Protein AF-Q1ZSW1-F1 (afdb_monomer)

Secondary structure (DSSP, 8-state):
-HHHHHHHHHHHHHHHHHHHHHHHHHHHHHHHHHHHHHHHHHSS---TTTSSHHHHHHHHHHHHHHHHHHHHHS--

Sequence (76 aa):
MLDTYISYIKILATDFAKYFLATVLVIGIKGELFNIGLRIWSDNEMSFYEDGLWQITLILSFLITCCVMIHKYAPE

Structure (mmCIF, N/CA/C/O backbone):
data_AF-Q1ZSW1-F1
#
_entry.id   AF-Q1ZSW1-F1
#
loop_
_atom_site.group_PDB
_atom_site.id
_atom_site.type_symbol
_atom_site.label_atom_id
_atom_site.label_alt_id
_atom_site.label_comp_id
_atom_site.label_asym_id
_atom_site.label_entity_id
_atom_site.label_seq_id
_atom_site.pdbx_PDB_ins_code
_atom_site.Cartn_x
_atom_site.Cartn_y
_atom_site.Cartn_z
_atom_site.occupancy
_atom_site.B_iso_or_equiv
_atom_site.auth_seq_id
_atom_site.auth_comp_id
_atom_site.auth_asym_id
_atom_site.auth_atom_id
_atom_site.pdbx_PDB_model_num
ATOM 1 N N . MET A 1 1 ? -21.435 11.327 21.001 1.00 74.88 1 MET A N 1
ATOM 2 C CA . MET A 1 1 ? -21.693 10.707 19.680 1.00 74.88 1 MET A CA 1
ATOM 3 C C . MET A 1 1 ? -20.654 11.149 18.663 1.00 74.88 1 MET A C 1
ATOM 5 O O . MET A 1 1 ? -19.900 10.297 18.222 1.00 74.88 1 MET A O 1
ATOM 9 N N . LEU A 1 2 ? -20.549 12.445 18.337 1.00 87.19 2 LEU A N 1
ATOM 10 C CA . LEU A 1 2 ? -19.566 12.945 17.362 1.00 87.19 2 LEU A CA 1
ATOM 11 C C . LEU A 1 2 ? -18.110 12.599 17.730 1.00 87.19 2 LEU A C 1
ATOM 13 O O . LEU A 1 2 ? -17.389 12.063 16.896 1.00 87.19 2 LEU A O 1
ATOM 17 N N . ASP A 1 3 ? -17.706 12.804 18.988 1.00 89.31 3 ASP A N 1
ATOM 18 C CA . ASP A 1 3 ? -16.340 12.490 19.449 1.00 89.31 3 ASP A CA 1
ATOM 19 C C . ASP A 1 3 ? -15.995 11.004 19.314 1.00 89.31 3 ASP A C 1
ATOM 21 O O . ASP A 1 3 ? -14.867 10.632 18.993 1.00 89.31 3 ASP A O 1
ATOM 25 N N . THR A 1 4 ? -16.994 10.144 19.506 1.00 87.44 4 THR A N 1
ATOM 26 C CA . THR A 1 4 ? -16.866 8.696 19.353 1.00 87.44 4 THR A CA 1
ATOM 27 C C . THR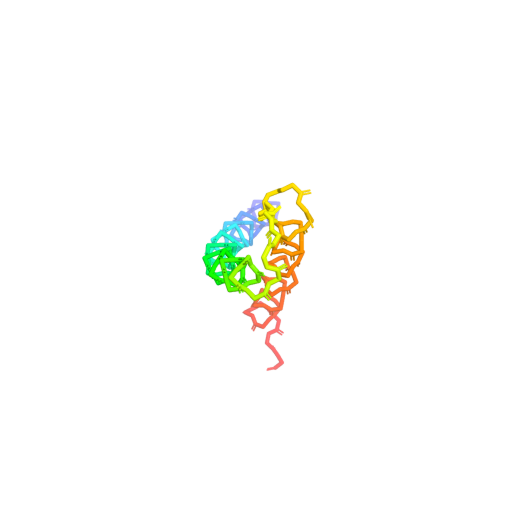 A 1 4 ? -16.630 8.326 17.886 1.00 87.44 4 THR A C 1
ATOM 29 O O . THR A 1 4 ? -15.702 7.578 17.592 1.00 87.44 4 THR A O 1
ATOM 32 N N . TYR A 1 5 ? -17.393 8.909 16.952 1.00 87.69 5 TYR A N 1
ATOM 33 C CA . TYR A 1 5 ? -17.176 8.718 15.511 1.00 87.69 5 TYR A CA 1
ATOM 34 C C . TYR A 1 5 ? -15.803 9.223 15.058 1.00 87.69 5 TYR A C 1
ATOM 36 O O . TYR A 1 5 ? -15.110 8.532 14.315 1.00 87.69 5 TYR A O 1
ATOM 44 N N . ILE A 1 6 ? -15.377 10.392 15.542 1.00 92.00 6 ILE A N 1
ATOM 45 C CA . ILE A 1 6 ? -14.052 10.946 15.236 1.00 92.00 6 ILE A CA 1
ATOM 46 C C . ILE A 1 6 ? -12.949 10.011 15.744 1.00 92.00 6 ILE A C 1
ATOM 48 O O . ILE A 1 6 ? -11.969 9.776 15.037 1.00 92.00 6 ILE A O 1
ATOM 52 N N . SER A 1 7 ? -13.106 9.458 16.948 1.00 92.75 7 SER A N 1
ATOM 53 C CA . SER A 1 7 ? -12.163 8.488 17.508 1.00 92.75 7 SER A CA 1
ATOM 54 C C . SER A 1 7 ? -12.054 7.234 16.633 1.00 92.75 7 SER A C 1
ATOM 56 O O . SER A 1 7 ? -10.949 6.838 16.262 1.00 92.75 7 SER A O 1
ATOM 58 N N . TYR A 1 8 ? -13.184 6.661 16.205 1.00 91.19 8 TYR A N 1
ATOM 59 C CA . TYR A 1 8 ? -13.180 5.485 15.330 1.00 91.19 8 TYR A CA 1
ATOM 60 C C . TYR A 1 8 ? -12.560 5.757 13.960 1.00 91.19 8 TYR A C 1
ATOM 62 O O . TYR A 1 8 ? -11.750 4.959 13.494 1.00 91.19 8 TYR A O 1
ATOM 70 N N . ILE A 1 9 ? -12.865 6.899 13.336 1.00 91.62 9 ILE A N 1
ATOM 71 C CA . ILE A 1 9 ? -12.258 7.289 12.055 1.00 91.62 9 ILE A CA 1
ATOM 72 C C . ILE A 1 9 ? -10.739 7.439 12.197 1.00 91.62 9 ILE A C 1
ATOM 74 O O . ILE A 1 9 ? -9.998 6.991 11.325 1.00 91.62 9 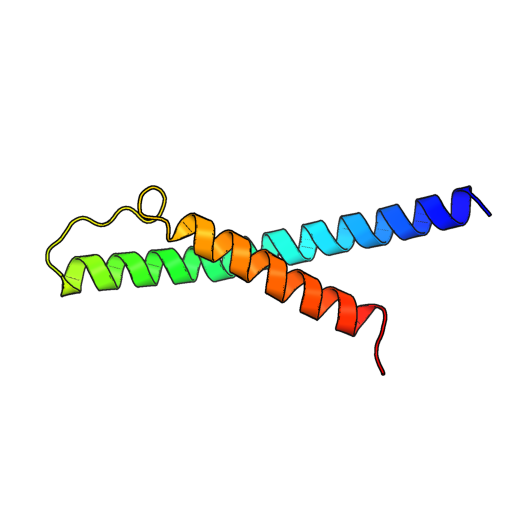ILE A O 1
ATOM 78 N N . LYS A 1 10 ? -10.254 8.019 13.303 1.00 93.94 10 LYS A N 1
ATOM 79 C CA . LYS A 1 10 ? -8.812 8.138 13.567 1.00 93.94 10 LYS A CA 1
ATOM 80 C C . LYS A 1 10 ? -8.135 6.777 13.686 1.00 93.94 10 LYS A C 1
ATOM 82 O O . LYS A 1 10 ? -7.065 6.591 13.109 1.00 93.94 10 LYS A O 1
ATOM 87 N N . ILE A 1 11 ? -8.748 5.836 14.404 1.00 93.56 11 ILE A N 1
ATOM 88 C CA . ILE A 1 11 ? -8.230 4.467 14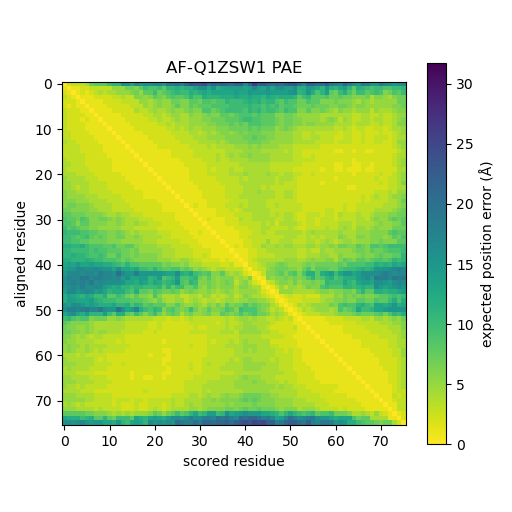.535 1.00 93.56 11 ILE A CA 1
ATOM 89 C C . ILE A 1 11 ? -8.186 3.796 13.159 1.00 93.56 11 ILE A C 1
ATOM 91 O O . ILE A 1 11 ? -7.138 3.293 12.759 1.00 93.56 11 ILE A O 1
ATOM 95 N N . LEU A 1 12 ? -9.284 3.874 12.401 1.00 93.50 12 LEU A N 1
ATOM 96 C CA . LEU A 1 12 ? -9.393 3.280 11.071 1.00 93.50 12 LEU A CA 1
ATOM 97 C C . LEU A 1 12 ? -8.344 3.846 10.102 1.00 93.50 12 LEU A C 1
ATOM 99 O O . LEU A 1 12 ? -7.674 3.085 9.410 1.00 93.50 12 LEU A O 1
ATOM 103 N N . ALA A 1 13 ? -8.165 5.169 10.079 1.00 93.50 13 ALA A N 1
ATOM 104 C CA . ALA A 1 13 ? -7.188 5.831 9.219 1.00 93.50 13 ALA A CA 1
ATOM 105 C C . ALA A 1 13 ? -5.742 5.495 9.615 1.00 93.50 13 ALA A C 1
ATOM 107 O O . ALA A 1 13 ? -4.902 5.270 8.744 1.00 93.50 13 ALA A O 1
ATOM 108 N N . THR A 1 14 ? -5.454 5.422 10.918 1.00 95.25 14 THR A N 1
ATOM 109 C CA . THR A 1 14 ? -4.119 5.062 11.424 1.00 95.25 14 THR A CA 1
ATOM 110 C C . THR A 1 14 ? -3.765 3.626 11.052 1.00 95.25 14 THR A C 1
ATOM 112 O O . THR A 1 14 ? -2.671 3.361 10.551 1.00 95.25 14 THR A O 1
ATOM 115 N N . ASP A 1 15 ? -4.703 2.702 11.246 1.00 95.12 15 ASP A N 1
ATOM 116 C CA . ASP A 1 15 ? -4.524 1.304 10.871 1.00 95.12 15 ASP A CA 1
ATOM 117 C C . ASP A 1 15 ? -4.377 1.140 9.362 1.00 95.12 15 ASP A C 1
ATOM 119 O O . ASP A 1 15 ? -3.455 0.460 8.912 1.00 95.12 15 ASP A O 1
ATOM 123 N N . PHE A 1 16 ? -5.229 1.809 8.580 1.00 96.06 16 PHE A N 1
ATOM 124 C CA . PHE A 1 16 ? -5.134 1.798 7.126 1.00 96.06 16 PHE A CA 1
ATOM 125 C C . PHE A 1 16 ? -3.751 2.261 6.668 1.00 96.06 16 PHE A C 1
ATOM 127 O O . PHE A 1 16 ? -3.098 1.561 5.902 1.00 96.06 16 PHE A O 1
ATOM 134 N N . ALA A 1 17 ? -3.265 3.398 7.177 1.00 96.44 17 ALA A N 1
ATOM 135 C CA . ALA A 1 17 ? -1.947 3.915 6.827 1.00 96.44 17 ALA A CA 1
ATOM 136 C C . ALA A 1 17 ? -0.830 2.923 7.185 1.00 96.44 17 ALA A C 1
ATOM 138 O O . ALA A 1 17 ? 0.070 2.688 6.379 1.00 96.44 17 ALA A O 1
ATOM 139 N N . LYS A 1 18 ? -0.903 2.292 8.363 1.00 96.62 18 LYS A N 1
ATOM 140 C CA . LYS A 1 18 ? 0.080 1.296 8.804 1.00 96.62 18 LYS A CA 1
ATOM 141 C C . LYS A 1 18 ? 0.115 0.077 7.881 1.00 96.62 18 LYS A C 1
ATOM 143 O O . LYS A 1 18 ? 1.195 -0.334 7.459 1.00 96.62 18 LYS A O 1
ATOM 148 N N . TYR A 1 19 ? -1.044 -0.502 7.569 1.00 95.81 19 TYR A N 1
ATOM 149 C CA . TYR A 1 19 ? -1.127 -1.674 6.695 1.00 95.81 19 TYR A CA 1
ATOM 150 C C . TYR A 1 19 ? -0.778 -1.334 5.245 1.00 95.81 19 TYR A C 1
ATOM 152 O O . TYR A 1 19 ? -0.071 -2.105 4.598 1.00 95.81 19 TYR A O 1
ATOM 160 N N . PHE A 1 20 ? -1.186 -0.161 4.763 1.00 96.44 20 P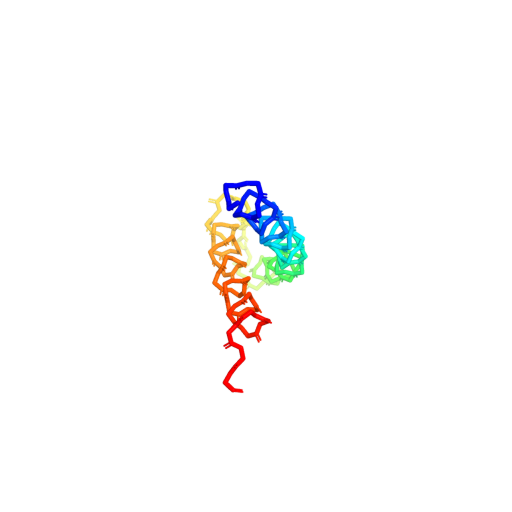HE A N 1
ATOM 161 C CA . PHE A 1 20 ? -0.841 0.316 3.430 1.00 96.44 20 PHE A CA 1
ATOM 162 C C . PHE A 1 20 ? 0.666 0.485 3.270 1.00 96.44 20 PHE A C 1
ATOM 164 O O . PHE A 1 20 ? 1.242 -0.092 2.354 1.00 96.44 20 PHE A O 1
ATOM 171 N N . LEU A 1 21 ? 1.329 1.180 4.199 1.00 95.81 21 LEU A N 1
ATOM 172 C CA . LEU A 1 21 ? 2.783 1.352 4.170 1.00 95.81 21 LEU A CA 1
ATOM 173 C C . LEU A 1 21 ? 3.524 0.014 4.250 1.00 95.81 21 LEU A C 1
ATOM 175 O O . LEU A 1 21 ? 4.473 -0.203 3.498 1.00 95.81 21 LEU A O 1
ATOM 179 N N . ALA A 1 22 ? 3.077 -0.899 5.117 1.00 95.31 22 ALA A N 1
ATOM 180 C CA . ALA A 1 22 ? 3.659 -2.235 5.202 1.00 95.31 22 ALA A CA 1
ATOM 181 C C . ALA A 1 22 ? 3.525 -2.998 3.874 1.00 95.31 22 ALA A C 1
ATOM 183 O O . ALA A 1 22 ? 4.475 -3.633 3.420 1.00 95.31 22 ALA A O 1
ATOM 184 N N . THR A 1 23 ? 2.365 -2.897 3.225 1.00 95.62 23 THR A N 1
ATOM 185 C CA . THR A 1 23 ? 2.100 -3.583 1.959 1.00 95.62 23 THR A CA 1
ATOM 186 C C . THR A 1 23 ? 2.900 -2.970 0.810 1.00 95.62 23 THR A C 1
ATOM 188 O O . THR A 1 23 ? 3.551 -3.710 0.076 1.00 95.62 23 THR A O 1
ATOM 191 N N . VAL A 1 24 ? 2.948 -1.637 0.707 1.00 95.50 24 VAL A N 1
ATOM 192 C CA . VAL A 1 24 ? 3.770 -0.921 -0.285 1.00 95.50 24 VAL A CA 1
ATOM 193 C C . VAL A 1 24 ? 5.239 -1.297 -0.143 1.00 95.50 24 VAL A C 1
ATOM 195 O O . VAL A 1 24 ? 5.898 -1.553 -1.145 1.00 95.50 24 VAL A O 1
ATOM 198 N N . LEU A 1 25 ? 5.752 -1.390 1.085 1.00 94.88 25 LEU A N 1
ATOM 199 C CA . LEU A 1 25 ? 7.139 -1.777 1.325 1.00 94.88 25 LEU A CA 1
ATOM 200 C C . LEU A 1 25 ? 7.411 -3.216 0.864 1.00 94.88 25 LEU A C 1
ATOM 202 O O . LEU A 1 25 ? 8.369 -3.462 0.136 1.00 94.88 25 LEU A O 1
ATOM 206 N N . VAL A 1 26 ? 6.559 -4.169 1.245 1.00 94.38 26 VAL A N 1
ATOM 207 C CA . VAL A 1 26 ? 6.756 -5.585 0.896 1.00 94.38 26 VAL A CA 1
ATOM 208 C C . VAL A 1 26 ? 6.593 -5.827 -0.605 1.00 94.38 26 VAL A C 1
ATOM 210 O O . VAL A 1 26 ? 7.426 -6.508 -1.208 1.00 94.38 26 VAL A O 1
ATOM 213 N N . ILE A 1 27 ? 5.535 -5.291 -1.216 1.00 94.06 27 ILE A N 1
ATOM 214 C CA . ILE A 1 27 ? 5.279 -5.461 -2.650 1.00 94.06 27 ILE A CA 1
ATOM 215 C C . ILE A 1 27 ? 6.290 -4.660 -3.463 1.00 94.06 27 ILE A C 1
ATOM 217 O O . ILE A 1 27 ? 6.784 -5.185 -4.449 1.00 94.06 27 ILE A O 1
ATOM 221 N N . GLY A 1 28 ? 6.670 -3.458 -3.029 1.00 92.12 28 GLY A N 1
ATOM 222 C CA . GLY A 1 28 ? 7.687 -2.642 -3.691 1.00 92.12 28 GLY A CA 1
ATOM 223 C C . GLY A 1 28 ? 9.039 -3.342 -3.764 1.00 92.12 28 GLY A C 1
ATOM 224 O O . GLY A 1 28 ? 9.590 -3.479 -4.850 1.00 92.12 28 GLY A O 1
ATOM 225 N N . ILE A 1 29 ? 9.531 -3.895 -2.648 1.00 92.31 29 ILE A N 1
ATOM 226 C CA . ILE A 1 29 ? 10.785 -4.671 -2.641 1.00 92.31 29 ILE A CA 1
ATOM 227 C C . ILE A 1 29 ? 10.686 -5.882 -3.580 1.00 92.31 29 ILE A C 1
ATOM 229 O O . ILE A 1 29 ? 11.610 -6.165 -4.341 1.00 92.31 29 ILE A O 1
ATOM 233 N N . LYS A 1 30 ? 9.560 -6.607 -3.551 1.00 90.00 30 LYS A N 1
ATOM 234 C CA . LYS A 1 30 ? 9.335 -7.753 -4.448 1.00 90.00 30 LYS A CA 1
ATOM 235 C C . LYS A 1 30 ? 9.238 -7.330 -5.917 1.00 90.00 30 LYS A C 1
ATOM 237 O O . LYS A 1 30 ? 9.734 -8.048 -6.779 1.00 90.00 30 LYS A O 1
ATOM 242 N N . GLY A 1 31 ? 8.619 -6.189 -6.191 1.00 88.75 31 GLY A N 1
A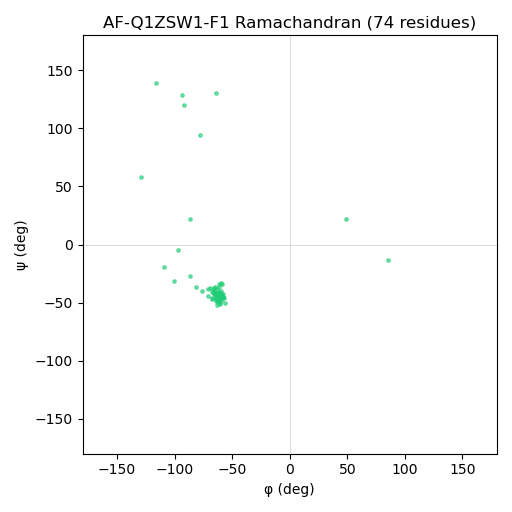TOM 243 C CA . GLY A 1 31 ? 8.463 -5.613 -7.520 1.00 88.75 31 GLY A CA 1
ATOM 244 C C . GLY A 1 31 ? 9.794 -5.161 -8.113 1.00 88.75 31 GLY A C 1
ATOM 245 O O . GLY A 1 31 ? 10.065 -5.453 -9.272 1.00 88.75 31 GLY A O 1
ATOM 246 N N . GLU A 1 32 ? 10.664 -4.552 -7.310 1.00 88.06 32 GLU A N 1
ATOM 247 C CA . GLU A 1 32 ? 12.030 -4.197 -7.717 1.00 88.06 32 GLU A CA 1
ATOM 248 C C . GLU A 1 32 ? 12.870 -5.437 -8.032 1.00 88.06 32 GLU A C 1
ATOM 250 O O . GLU A 1 32 ? 13.531 -5.502 -9.067 1.00 88.06 32 GLU A O 1
ATOM 255 N N . LEU A 1 33 ? 12.799 -6.472 -7.186 1.00 89.31 33 LEU A N 1
ATOM 256 C CA . LEU A 1 33 ? 13.465 -7.751 -7.459 1.00 89.31 33 LEU A CA 1
ATOM 257 C C . LEU A 1 33 ? 12.961 -8.388 -8.760 1.00 89.31 33 LEU A C 1
ATOM 259 O O . LEU A 1 33 ? 13.752 -8.919 -9.540 1.00 89.31 33 LEU A O 1
ATOM 263 N N . PHE A 1 34 ? 11.655 -8.306 -9.013 1.00 88.25 34 PHE A N 1
ATOM 264 C CA . PHE A 1 34 ? 11.059 -8.758 -10.265 1.00 88.25 34 PHE A CA 1
ATOM 265 C C . PHE A 1 34 ? 11.549 -7.932 -11.464 1.00 88.25 34 PHE A C 1
ATOM 267 O O . PHE A 1 34 ? 11.909 -8.510 -12.487 1.00 88.25 34 PHE A O 1
ATOM 274 N N . ASN A 1 35 ? 11.650 -6.607 -11.324 1.00 88.38 35 ASN A N 1
ATOM 275 C CA . ASN A 1 35 ? 12.176 -5.720 -12.359 1.00 88.38 35 ASN A CA 1
ATOM 276 C C . ASN A 1 35 ? 13.643 -6.032 -12.700 1.00 88.38 35 ASN A C 1
ATOM 278 O O . ASN A 1 35 ? 14.002 -6.108 -13.871 1.00 88.38 35 ASN A O 1
ATOM 282 N N . ILE A 1 36 ? 14.486 -6.295 -11.695 1.00 87.88 36 ILE A N 1
ATOM 283 C CA . ILE A 1 36 ? 15.871 -6.748 -11.906 1.00 87.88 36 ILE A CA 1
ATOM 284 C C . ILE A 1 36 ? 15.893 -8.058 -12.707 1.00 87.88 36 ILE A C 1
ATOM 286 O O . ILE A 1 36 ? 16.664 -8.185 -13.657 1.00 87.88 36 ILE A O 1
ATOM 290 N N . GLY A 1 37 ? 15.022 -9.012 -12.363 1.00 87.62 37 GLY A N 1
ATOM 291 C CA . GLY A 1 37 ? 14.875 -10.259 -13.116 1.00 87.62 37 GLY A CA 1
ATOM 292 C C . GLY A 1 37 ? 14.470 -10.030 -14.576 1.00 87.62 37 GLY A C 1
ATOM 293 O O . GLY A 1 37 ? 15.048 -10.640 -15.473 1.00 87.62 37 GLY A O 1
ATOM 294 N N . LEU A 1 38 ? 13.531 -9.113 -14.829 1.00 86.19 38 LEU A N 1
ATOM 295 C CA . LEU A 1 38 ? 13.106 -8.746 -16.183 1.00 86.19 38 LEU A CA 1
ATOM 296 C C . LEU A 1 38 ? 14.211 -8.066 -16.994 1.00 86.19 38 LEU A C 1
ATOM 298 O O . LEU A 1 38 ? 14.334 -8.353 -18.183 1.00 86.19 38 LEU A O 1
ATOM 302 N N . ARG A 1 39 ? 15.032 -7.208 -16.376 1.00 87.12 39 ARG A N 1
ATOM 303 C CA . ARG A 1 39 ? 16.190 -6.600 -17.055 1.00 87.12 39 ARG A CA 1
ATOM 304 C C . ARG A 1 39 ? 17.187 -7.657 -17.512 1.00 87.12 39 ARG A C 1
ATOM 306 O O . ARG A 1 39 ? 17.615 -7.626 -18.656 1.00 87.12 39 ARG A O 1
ATOM 313 N N . ILE A 1 40 ? 17.511 -8.610 -16.634 1.00 88.62 40 ILE A N 1
ATOM 314 C CA . ILE A 1 40 ? 18.433 -9.713 -16.950 1.00 88.62 40 ILE A CA 1
ATOM 315 C C . ILE A 1 40 ? 17.856 -10.618 -18.045 1.00 88.62 40 ILE A C 1
ATOM 317 O O . ILE A 1 40 ? 18.600 -11.145 -18.861 1.00 88.62 40 ILE A O 1
ATOM 321 N N . TRP A 1 41 ? 16.539 -10.834 -18.051 1.00 89.50 41 TRP A N 1
ATOM 322 C CA . TRP A 1 41 ? 15.903 -11.733 -19.013 1.00 89.50 41 TRP A CA 1
ATOM 323 C C . TRP A 1 41 ? 15.653 -11.099 -20.386 1.00 89.50 41 TRP A C 1
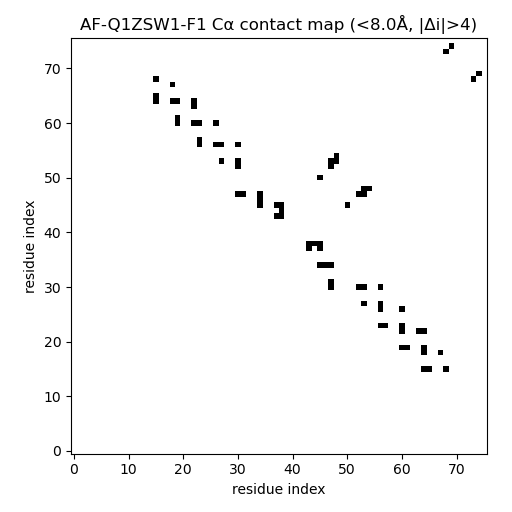ATOM 325 O O . TRP A 1 41 ? 15.739 -11.790 -21.397 1.00 89.50 41 TRP A O 1
ATOM 335 N N . SER A 1 42 ? 15.306 -9.811 -20.429 1.00 85.00 42 SER A N 1
ATOM 336 C CA . SER A 1 42 ? 14.921 -9.123 -21.669 1.00 85.00 42 SER A CA 1
ATOM 337 C C . SER A 1 42 ? 16.056 -8.342 -22.335 1.00 85.00 42 SER A C 1
ATOM 339 O O . SER A 1 42 ? 15.825 -7.777 -23.401 1.00 85.00 42 SER A O 1
ATOM 341 N N . ASP A 1 43 ? 17.240 -8.278 -2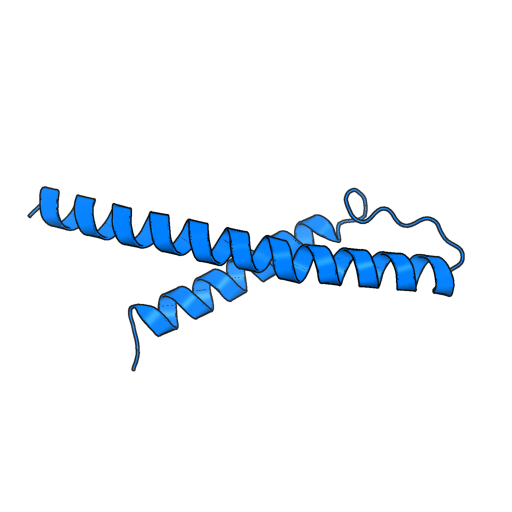1.708 1.00 82.50 43 ASP A N 1
ATOM 342 C CA . ASP A 1 43 ? 18.369 -7.411 -22.093 1.00 82.50 43 ASP A CA 1
ATOM 343 C C . ASP A 1 43 ? 17.960 -5.937 -22.322 1.00 82.50 43 ASP A C 1
ATOM 345 O O . ASP A 1 43 ? 18.643 -5.179 -23.011 1.00 82.50 43 ASP A O 1
ATOM 349 N N . ASN A 1 44 ? 16.833 -5.517 -21.736 1.00 81.88 44 ASN A N 1
ATOM 350 C CA . ASN A 1 44 ? 16.266 -4.184 -21.874 1.00 81.88 44 ASN A CA 1
ATOM 351 C C . ASN A 1 44 ? 16.258 -3.462 -20.523 1.00 81.88 44 ASN A C 1
ATOM 353 O O . ASN A 1 44 ? 15.918 -4.036 -19.483 1.00 81.88 44 ASN A O 1
ATOM 357 N N . GLU A 1 45 ? 16.598 -2.177 -20.534 1.00 75.50 45 GLU A N 1
ATOM 358 C CA . GLU A 1 45 ? 16.560 -1.342 -19.338 1.00 75.50 45 GLU A CA 1
ATOM 359 C C . GLU A 1 45 ? 15.111 -0.934 -19.031 1.00 75.50 45 GLU A C 1
ATOM 361 O O . GLU A 1 45 ? 14.606 0.043 -19.570 1.00 75.50 45 GLU A O 1
ATOM 366 N N . MET A 1 46 ? 14.427 -1.687 -18.161 1.00 76.38 46 MET A N 1
ATOM 367 C CA . MET A 1 46 ? 13.121 -1.290 -17.605 1.00 76.38 46 MET A CA 1
ATOM 368 C C . MET A 1 46 ? 13.271 -0.558 -16.271 1.00 76.38 46 MET A C 1
ATOM 370 O O . MET A 1 46 ? 13.902 -1.053 -15.333 1.00 76.38 46 MET A O 1
ATOM 374 N N . SER A 1 47 ? 12.664 0.609 -16.128 1.00 79.31 47 SER A N 1
ATOM 375 C CA . SER A 1 47 ? 12.601 1.385 -14.892 1.00 79.31 47 SER A CA 1
ATOM 376 C C . SER A 1 47 ? 11.347 1.036 -14.089 1.00 79.31 47 SER A C 1
ATOM 378 O O . SER A 1 47 ? 10.223 1.267 -14.522 1.00 79.31 47 SER A O 1
ATOM 380 N N . PHE A 1 48 ? 11.525 0.542 -12.860 1.00 81.19 48 PHE A N 1
ATOM 381 C CA . PHE A 1 48 ? 10.411 0.174 -11.980 1.00 81.19 48 PHE A CA 1
ATOM 382 C C . PHE A 1 48 ? 9.457 1.348 -11.683 1.00 81.19 48 PHE A C 1
ATOM 384 O O . PHE A 1 48 ? 8.247 1.156 -11.551 1.00 81.19 48 PHE A O 1
ATOM 391 N N . TYR A 1 49 ? 9.992 2.569 -11.603 1.00 80.69 49 TYR A N 1
ATOM 392 C CA . TYR A 1 49 ? 9.225 3.769 -11.257 1.00 80.69 49 TYR A CA 1
ATOM 393 C C . TYR A 1 49 ? 8.548 4.434 -12.456 1.00 80.69 49 TYR A C 1
ATOM 395 O O . TYR A 1 49 ? 7.523 5.091 -12.278 1.00 80.69 49 TYR A O 1
ATOM 403 N N . GLU A 1 50 ? 9.101 4.277 -13.659 1.00 80.50 50 GLU A N 1
ATOM 404 C CA . GLU A 1 50 ? 8.611 4.967 -14.859 1.00 80.50 50 GLU A CA 1
ATOM 405 C C . GLU A 1 50 ? 7.734 4.060 -15.734 1.00 80.50 50 GLU A C 1
ATOM 407 O O . GLU A 1 50 ? 6.747 4.535 -16.293 1.00 80.50 50 GLU A O 1
ATOM 412 N N . ASP A 1 51 ? 7.987 2.747 -15.755 1.00 80.38 51 ASP A N 1
ATOM 413 C CA . ASP A 1 51 ? 7.296 1.793 -16.638 1.00 80.38 51 ASP A CA 1
ATOM 414 C C . ASP A 1 51 ? 5.978 1.238 -16.062 1.00 80.38 51 ASP A C 1
ATOM 416 O O . ASP A 1 51 ? 5.506 0.168 -16.446 1.00 80.38 51 ASP A O 1
ATOM 420 N N . GLY A 1 52 ? 5.352 1.929 -15.106 1.00 81.62 52 GLY A N 1
ATOM 421 C CA . GLY A 1 52 ? 4.030 1.541 -14.593 1.00 81.62 52 GLY A CA 1
ATOM 422 C C . GLY A 1 52 ? 4.034 0.488 -13.472 1.00 81.62 52 GLY A C 1
ATOM 423 O O . GLY A 1 52 ? 3.018 0.304 -12.795 1.00 81.62 52 GLY A O 1
ATOM 424 N N . LEU A 1 53 ? 5.158 -0.196 -13.234 1.00 86.00 53 LEU A N 1
ATOM 425 C CA . LEU A 1 53 ? 5.295 -1.236 -12.200 1.00 86.00 53 LEU A CA 1
ATOM 426 C C . LEU A 1 53 ? 5.060 -0.689 -10.783 1.00 86.00 53 LEU A C 1
ATOM 428 O O . LEU A 1 53 ? 4.427 -1.346 -9.946 1.00 86.00 53 LEU A O 1
ATOM 432 N N . TRP A 1 54 ? 5.499 0.541 -10.521 1.00 89.94 54 TRP A N 1
ATOM 433 C CA . TRP A 1 54 ? 5.226 1.229 -9.265 1.00 89.94 54 TRP A CA 1
ATOM 434 C C . TRP A 1 54 ? 3.732 1.528 -9.066 1.00 89.94 54 TRP A C 1
ATOM 436 O O . TRP A 1 54 ? 3.183 1.304 -7.988 1.00 89.94 54 TRP A O 1
ATOM 446 N N . GLN A 1 55 ? 3.028 1.953 -10.113 1.00 91.56 55 GLN A N 1
ATOM 447 C CA . GLN A 1 55 ? 1.590 2.221 -10.078 1.00 91.56 55 GLN A CA 1
ATOM 448 C C . GLN A 1 55 ? 0.810 0.932 -9.787 1.00 91.56 55 GLN A C 1
ATOM 450 O O . GLN A 1 55 ? -0.095 0.931 -8.952 1.00 91.56 55 GLN A O 1
ATOM 455 N N . ILE A 1 56 ? 1.207 -0.185 -10.405 1.00 90.19 56 ILE A N 1
ATOM 456 C CA . ILE A 1 56 ? 0.637 -1.511 -10.123 1.00 90.19 56 ILE A CA 1
ATOM 457 C C . ILE A 1 56 ? 0.886 -1.905 -8.662 1.00 90.19 56 ILE A C 1
ATOM 459 O O . ILE A 1 56 ? -0.028 -2.381 -7.987 1.00 90.19 56 ILE A O 1
ATOM 463 N N . THR A 1 57 ? 2.089 -1.648 -8.143 1.00 92.69 57 THR A N 1
ATOM 464 C CA . THR A 1 57 ? 2.444 -1.891 -6.736 1.00 92.69 57 THR A CA 1
ATOM 465 C C . THR A 1 57 ? 1.524 -1.128 -5.782 1.00 92.69 57 THR A C 1
ATOM 467 O O . THR A 1 57 ? 1.026 -1.709 -4.814 1.00 92.69 57 THR A O 1
ATOM 470 N N . LEU A 1 58 ? 1.245 0.148 -6.060 1.00 93.75 58 LEU A N 1
ATOM 471 C CA . LEU A 1 58 ? 0.346 0.970 -5.247 1.00 93.75 58 LEU A CA 1
ATOM 472 C C . LEU A 1 58 ? -1.103 0.468 -5.296 1.00 93.75 58 LEU A C 1
ATOM 474 O O . LEU A 1 58 ? -1.748 0.375 -4.250 1.00 93.75 58 LEU A O 1
ATOM 478 N N . ILE A 1 59 ? -1.601 0.092 -6.478 1.00 94.88 59 ILE A N 1
ATOM 479 C CA . ILE A 1 59 ? -2.959 -0.451 -6.646 1.00 94.88 59 ILE A CA 1
ATOM 480 C C . ILE A 1 59 ? -3.109 -1.772 -5.885 1.00 94.88 59 ILE A C 1
ATOM 482 O O . ILE A 1 59 ? -4.059 -1.941 -5.120 1.00 94.88 59 ILE A O 1
ATOM 486 N N . LEU A 1 60 ? -2.155 -2.694 -6.036 1.00 94.44 60 LEU A N 1
ATOM 487 C CA . LEU A 1 60 ? -2.155 -3.962 -5.302 1.00 94.44 60 LEU A CA 1
ATOM 488 C C . LEU A 1 60 ? -2.090 -3.731 -3.792 1.00 94.44 60 LEU A C 1
ATOM 490 O O . LEU A 1 60 ? -2.829 -4.362 -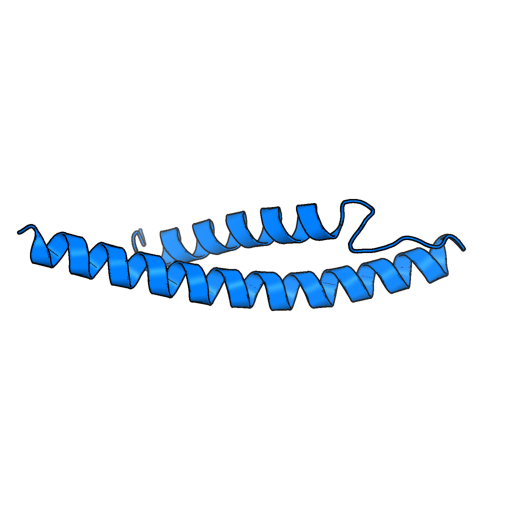3.036 1.00 94.44 60 LEU A O 1
ATOM 494 N N . SER A 1 61 ? -1.253 -2.787 -3.357 1.00 95.69 61 SER A N 1
ATOM 495 C CA . SER A 1 61 ? -1.124 -2.446 -1.942 1.00 95.69 61 SER A CA 1
ATOM 496 C C . SER A 1 61 ? -2.421 -1.894 -1.365 1.00 95.69 61 SER A C 1
ATOM 498 O O . SER A 1 61 ? -2.794 -2.245 -0.245 1.00 95.69 61 SER A O 1
ATOM 500 N N . PHE A 1 62 ? -3.143 -1.084 -2.139 1.00 96.06 62 PHE A N 1
ATOM 501 C CA . PHE A 1 62 ? -4.455 -0.575 -1.761 1.00 96.06 62 PHE A CA 1
ATOM 502 C C . PHE A 1 62 ? -5.475 -1.711 -1.605 1.00 96.06 62 PHE A C 1
ATOM 504 O O . PHE A 1 62 ? -6.087 -1.835 -0.546 1.00 96.06 62 PHE A O 1
ATOM 511 N N . LEU A 1 63 ? -5.605 -2.586 -2.610 1.00 96.31 63 LEU A N 1
ATOM 512 C CA . LEU A 1 63 ? -6.566 -3.697 -2.592 1.00 96.31 63 LEU A CA 1
ATOM 513 C C . LEU A 1 63 ? -6.320 -4.667 -1.427 1.00 96.31 63 LEU A C 1
ATOM 515 O O . LEU A 1 63 ? -7.258 -5.050 -0.727 1.00 96.31 63 LEU A O 1
ATOM 519 N N . ILE A 1 64 ? -5.058 -5.028 -1.181 1.00 95.44 64 ILE A N 1
ATOM 520 C CA . ILE A 1 64 ? -4.681 -5.902 -0.062 1.00 95.44 64 ILE A CA 1
ATOM 521 C C . ILE A 1 64 ? -4.975 -5.221 1.274 1.00 95.44 64 ILE A C 1
ATOM 523 O O . ILE A 1 64 ? -5.534 -5.852 2.170 1.00 95.44 64 ILE A O 1
ATOM 527 N N . THR A 1 65 ? -4.670 -3.929 1.402 1.00 96.44 65 THR A N 1
ATOM 528 C CA . THR A 1 65 ? -4.989 -3.172 2.619 1.00 96.44 65 THR A CA 1
ATOM 529 C C . THR A 1 65 ? -6.493 -3.153 2.876 1.00 96.44 65 THR A C 1
ATOM 531 O O . THR A 1 65 ? -6.915 -3.416 3.999 1.00 96.44 65 THR A O 1
ATOM 534 N N . CYS A 1 66 ? -7.317 -2.915 1.851 1.00 94.56 66 CYS A N 1
ATOM 535 C CA . CYS A 1 66 ? -8.772 -2.992 1.973 1.00 94.56 66 CYS A CA 1
ATOM 536 C C . CYS A 1 66 ? -9.233 -4.375 2.449 1.00 94.56 66 CYS A C 1
ATOM 538 O O . CYS A 1 66 ? -10.039 -4.453 3.372 1.00 94.56 66 CYS A O 1
ATOM 540 N N . CYS A 1 67 ? -8.684 -5.452 1.884 1.00 94.12 67 CYS A N 1
ATOM 541 C CA . CYS A 1 67 ? -8.999 -6.820 2.298 1.00 94.12 67 CYS A CA 1
ATOM 542 C C . CYS A 1 67 ? -8.660 -7.069 3.781 1.00 94.12 67 CYS A C 1
ATOM 544 O O . CYS A 1 67 ? -9.500 -7.548 4.543 1.00 94.12 67 CYS A O 1
ATOM 546 N N . VAL A 1 68 ? -7.465 -6.660 4.224 1.00 94.25 68 VAL A N 1
ATOM 547 C CA . VAL A 1 68 ? -7.036 -6.776 5.630 1.00 94.25 68 VAL A CA 1
ATOM 548 C C . VAL A 1 68 ? -7.945 -5.971 6.561 1.00 94.25 68 VAL A C 1
ATOM 550 O O . VAL A 1 68 ? -8.320 -6.452 7.630 1.00 94.25 68 VAL A O 1
ATOM 553 N N . MET A 1 69 ? -8.326 -4.757 6.160 1.00 94.25 69 MET A N 1
ATOM 554 C CA . MET A 1 69 ? -9.211 -3.901 6.950 1.00 94.25 69 MET A CA 1
ATOM 555 C C . MET A 1 69 ? -10.620 -4.491 7.072 1.00 94.25 69 MET A C 1
ATOM 557 O O . MET A 1 69 ? -11.174 -4.480 8.170 1.00 94.25 69 MET A O 1
ATOM 561 N N . ILE A 1 70 ? -11.173 -5.050 5.989 1.00 93.75 70 ILE A N 1
ATOM 562 C CA . ILE A 1 70 ? -12.472 -5.741 6.012 1.00 93.75 70 ILE A CA 1
ATOM 563 C C . ILE A 1 70 ? -12.411 -6.928 6.974 1.00 93.75 70 ILE A C 1
ATOM 565 O O . ILE A 1 70 ? -13.216 -6.991 7.896 1.00 93.75 70 ILE A O 1
ATOM 569 N N . HIS A 1 71 ? -11.407 -7.799 6.849 1.00 91.56 71 HIS A N 1
ATOM 570 C CA . HIS A 1 71 ? -11.252 -8.945 7.750 1.00 91.56 71 HIS A CA 1
ATOM 571 C C . HIS A 1 71 ? -11.086 -8.554 9.224 1.00 91.56 71 HIS A C 1
ATOM 573 O O . HIS A 1 71 ? -11.519 -9.289 10.107 1.00 91.56 71 HIS A O 1
ATOM 579 N N . LYS A 1 72 ? -10.446 -7.415 9.510 1.00 91.19 72 LYS A N 1
ATOM 580 C CA . LYS A 1 72 ? -10.213 -6.957 10.884 1.00 91.19 72 LYS A CA 1
ATOM 581 C C . LYS A 1 72 ? -11.463 -6.369 11.541 1.00 91.19 72 LYS A C 1
ATOM 583 O O . LYS A 1 72 ? -11.657 -6.563 12.738 1.00 91.19 72 LYS A O 1
ATOM 588 N N . TYR A 1 73 ? -12.260 -5.609 10.792 1.00 90.81 73 TYR A N 1
ATOM 589 C CA . TYR A 1 73 ? -13.352 -4.794 11.341 1.00 90.81 73 TYR A CA 1
ATOM 590 C C . TYR A 1 73 ? -14.755 -5.311 11.017 1.00 90.81 73 TYR A C 1
ATOM 592 O O . TYR A 1 73 ? -15.703 -4.951 11.710 1.00 90.81 73 TYR A O 1
ATOM 600 N N . ALA A 1 74 ? -14.883 -6.158 10.001 1.00 87.75 74 ALA A N 1
ATOM 601 C CA . ALA A 1 74 ? -16.094 -6.889 9.661 1.00 87.75 74 ALA A CA 1
ATOM 602 C C . ALA A 1 74 ? -15.774 -8.388 9.487 1.00 87.75 74 ALA A C 1
ATOM 604 O O . ALA A 1 74 ? -15.969 -8.925 8.395 1.00 87.75 74 ALA A O 1
ATOM 605 N N . PRO A 1 75 ? -15.227 -9.058 10.524 1.00 77.31 75 PRO A N 1
ATOM 606 C CA . PRO A 1 75 ? -15.120 -10.509 10.496 1.00 77.31 75 PRO A CA 1
ATOM 607 C C . PRO A 1 75 ? -16.536 -11.101 10.481 1.00 77.31 75 PRO A C 1
ATOM 609 O O . PRO A 1 75 ? -17.382 -10.677 11.272 1.00 77.31 75 PRO A O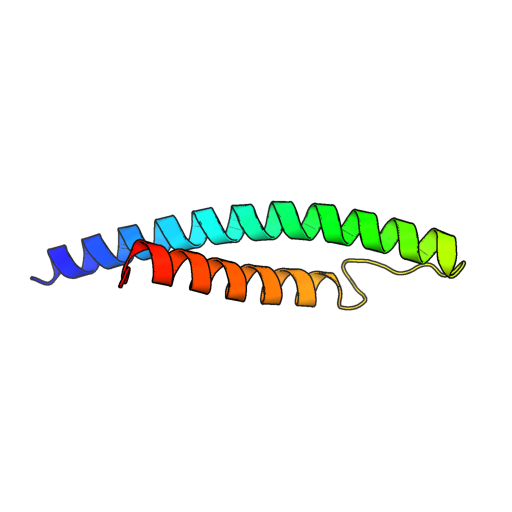 1
ATOM 612 N N . GLU A 1 76 ? -16.789 -12.029 9.558 1.00 69.06 76 GLU A N 1
ATOM 613 C CA . GLU A 1 76 ? -17.969 -12.905 9.619 1.00 69.06 76 GLU A CA 1
ATOM 614 C C . GLU A 1 76 ? -17.986 -13.722 10.919 1.00 69.06 76 GLU A C 1
ATOM 616 O O . GLU A 1 76 ? -16.895 -14.167 11.357 1.00 69.06 76 GLU A O 1
#

Foldseek 3Di:
DVVVVVVVVVVLVVLLVVQLVVQLVVLVVVLVVVQVVCCVVVVDDDDCVPNCVSVVSNVVSNVVSVVVSCCVPPPD

Mean predicted aligned error: 5.02 Å

Nearest PDB structures (foldseek):
  3zd0-assembly1_A  TM=4.844E-01  e=4.243E+00  Hepacivirus hominis

Radius of gyration: 17.01 Å; Cα contacts (8 Å, |Δi|>4): 38; chains: 1; bounding box: 40×26×42 Å

pLDDT: mean 89.83, std 6.11, range [69.06, 96.62]

Organism: Photobacterium angustum (strain S14 / CCUG 15956) (NCBI:txid314292)

Solvent-accessible surface area (backbone atoms only — not comparable to full-atom values): 4173 Å² total; per-residue (Å²): 108,69,68,57,52,52,50,52,52,50,52,53,52,52,50,48,52,52,46,29,53,53,34,36,52,57,45,43,55,52,48,48,56,49,40,55,52,46,26,74,71,66,79,42,96,68,50,52,79,77,71,49,52,44,59,51,34,51,52,52,17,48,54,51,32,51,52,54,50,43,55,72,76,61,61,131